Protein AF-A0A1F6T1G8-F1 (afdb_monomer)

Secondary structure (DSSP, 8-state):
--HHHHHHHHHHS---HHHHHHHHHHHHHHHHHHHHHHHHHHHH----SS--SSEEGGG-SS-HHHHHHHHHHHHHHHHSHHHHHHHHHTS-HHHHHHHTSHHHHHHHHHHHHHHTTEE-HHHHHHHHHHHHHHHHHHHHH-TTHHHHHHHHHHHHHHHHHHHHT--

Foldseek 3Di:
DDVVCVVVVLVVDDDDPPVSLVVLLVLLVLLVVQQVQLVVDVVVDDPDLDPLLADACVSRPDHLVSNLVSLVSLLVLLVDPVSLVSNLVSDDPVVNVVSNDPVVNVVSVVSNVVSVSHDHPVVVVVVVVVVVVVLVVVCVVPVCVNVVVSVVSNVVVVVVVVVVVVD

Sequence (167 aa):
MSIFDTVRAWLSQKPPATDADQKLRILLRASLEIVSVYGAVLEHGSSSRTPAIKQSEADLPFSKQQITQAIAILQQALGHPRLRAILIQLLSPIEAQQVLSSQFERSLGSGLVLLDTFVPTAEVEAERKQWNEALKLVEQIDPAARARIEDTLAVAHRSDVRKNEAT

pLDDT: mean 77.59, std 15.46, range [41.0, 94.0]

Structure (mmCIF, N/CA/C/O backbone):
data_AF-A0A1F6T1G8-F1
#
_entry.id   AF-A0A1F6T1G8-F1
#
loop_
_atom_site.group_PDB
_atom_site.id
_atom_site.type_symbol
_atom_site.label_atom_id
_atom_site.label_alt_id
_atom_site.label_comp_id
_atom_site.label_asym_id
_atom_site.label_entity_id
_atom_site.label_seq_id
_atom_site.pdb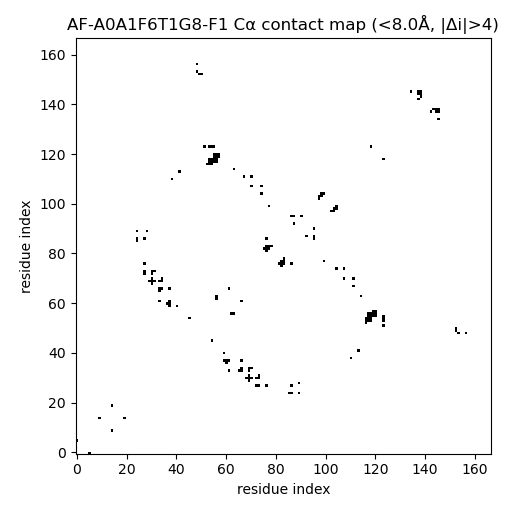x_PDB_ins_code
_atom_site.Cartn_x
_atom_site.Cartn_y
_atom_site.Cartn_z
_atom_site.occupancy
_atom_site.B_iso_or_equiv
_atom_site.auth_seq_id
_atom_site.auth_comp_id
_atom_site.auth_asym_id
_atom_site.auth_atom_id
_atom_site.pdbx_PDB_model_num
ATOM 1 N N . MET A 1 1 ? -11.478 5.172 -21.373 1.00 48.19 1 MET A N 1
ATOM 2 C CA . MET A 1 1 ? -10.179 4.549 -21.700 1.00 48.19 1 MET A CA 1
ATOM 3 C C . MET A 1 1 ? -9.363 4.536 -20.420 1.00 48.19 1 MET A C 1
ATOM 5 O O . MET A 1 1 ? -9.157 5.606 -19.857 1.00 48.19 1 MET A O 1
ATOM 9 N N . SER A 1 2 ? -9.044 3.358 -19.879 1.00 55.50 2 SER A N 1
ATOM 10 C CA . SER A 1 2 ? -8.314 3.257 -18.608 1.00 55.50 2 SER A CA 1
ATOM 11 C C . SER A 1 2 ? -6.853 3.663 -18.805 1.00 55.50 2 SER A C 1
ATOM 13 O O . SER A 1 2 ? -6.295 3.415 -19.870 1.00 55.50 2 SER A O 1
ATOM 15 N N . ILE A 1 3 ? -6.194 4.229 -17.789 1.00 50.22 3 ILE A N 1
ATOM 16 C CA . ILE A 1 3 ? -4.738 4.482 -17.824 1.00 50.22 3 ILE A CA 1
ATOM 17 C C . ILE A 1 3 ? -3.976 3.175 -18.104 1.00 50.22 3 ILE A C 1
ATOM 19 O O . ILE A 1 3 ? -2.958 3.198 -18.787 1.00 50.22 3 ILE A O 1
ATOM 23 N N . PHE A 1 4 ? -4.516 2.026 -17.684 1.00 54.00 4 PHE A N 1
ATOM 24 C CA . PHE A 1 4 ? -3.995 0.701 -18.033 1.00 54.00 4 PHE A CA 1
ATOM 25 C C . PHE A 1 4 ? -4.072 0.401 -19.531 1.00 54.00 4 PHE A C 1
ATOM 27 O O . PHE A 1 4 ? -3.116 -0.125 -20.101 1.00 54.00 4 PHE A O 1
ATOM 34 N N . ASP A 1 5 ? -5.179 0.766 -20.177 1.00 57.34 5 ASP A N 1
ATOM 35 C CA . ASP A 1 5 ? -5.326 0.635 -21.625 1.00 57.34 5 ASP A CA 1
ATOM 36 C C . ASP A 1 5 ? -4.392 1.606 -22.336 1.00 57.34 5 ASP A C 1
ATOM 38 O O . ASP A 1 5 ? -3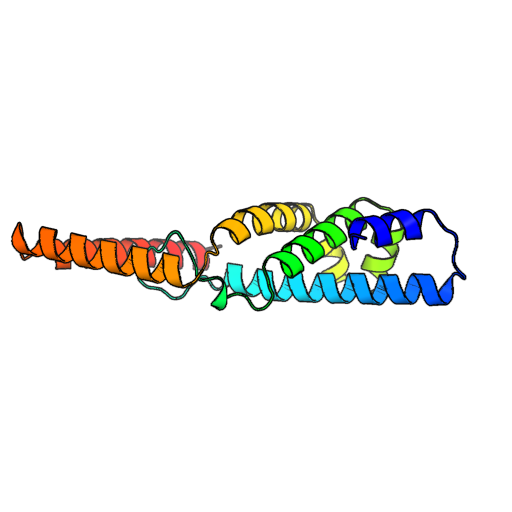.813 1.251 -23.353 1.00 57.34 5 ASP A O 1
ATOM 42 N N . THR A 1 6 ? -4.177 2.796 -21.774 1.00 58.09 6 THR A N 1
ATOM 43 C CA . THR A 1 6 ? -3.228 3.777 -22.299 1.00 58.09 6 THR A CA 1
ATOM 44 C C . THR A 1 6 ? -1.796 3.262 -22.205 1.00 58.09 6 THR A C 1
ATOM 46 O O . THR A 1 6 ? -1.121 3.229 -23.222 1.00 58.09 6 THR A O 1
ATOM 49 N N . VAL A 1 7 ? -1.329 2.783 -21.047 1.00 59.25 7 VAL A N 1
ATOM 50 C CA . VAL A 1 7 ? 0.032 2.236 -20.887 1.00 59.25 7 VAL A CA 1
ATOM 51 C C . VAL A 1 7 ? 0.231 1.006 -21.779 1.00 59.25 7 VAL A C 1
ATOM 53 O O . VAL A 1 7 ? 1.233 0.917 -22.484 1.00 59.25 7 VAL A O 1
ATOM 56 N N . ARG A 1 8 ? -0.743 0.089 -21.838 1.00 61.94 8 ARG A N 1
ATOM 57 C CA . ARG A 1 8 ? -0.675 -1.115 -22.684 1.00 61.94 8 ARG A CA 1
ATOM 58 C C . ARG A 1 8 ? -0.729 -0.797 -24.185 1.00 61.94 8 ARG A C 1
ATOM 60 O O . ARG A 1 8 ? 0.083 -1.323 -24.946 1.00 61.94 8 ARG A O 1
ATOM 67 N N . ALA A 1 9 ? -1.659 0.049 -24.629 1.00 60.06 9 ALA A N 1
ATOM 68 C CA . ALA A 1 9 ? -1.778 0.450 -26.035 1.00 60.06 9 ALA A CA 1
ATOM 69 C C . ALA A 1 9 ? -0.548 1.236 -26.497 1.00 60.06 9 ALA A C 1
ATOM 71 O O . ALA A 1 9 ? -0.099 1.101 -27.632 1.00 60.06 9 ALA A O 1
ATOM 72 N N . TRP A 1 10 ? 0.043 2.009 -25.595 1.00 53.16 10 TRP A N 1
ATOM 73 C CA . TRP A 1 10 ? 1.211 2.822 -25.876 1.00 53.16 10 TRP A CA 1
ATOM 74 C C . TRP A 1 10 ? 2.516 2.012 -25.861 1.00 53.16 10 TRP A C 1
ATOM 76 O O . TRP A 1 10 ? 3.403 2.297 -26.654 1.00 53.16 10 TRP A O 1
ATOM 86 N N . LEU A 1 11 ? 2.610 0.939 -25.063 1.00 56.66 11 LEU A N 1
ATOM 87 C CA . LEU A 1 11 ? 3.648 -0.096 -25.213 1.00 56.66 11 LEU A CA 1
ATOM 88 C C . LEU A 1 11 ? 3.537 -0.855 -26.550 1.00 56.66 11 LEU A C 1
ATOM 90 O O . LEU A 1 11 ? 4.527 -1.407 -27.025 1.00 56.66 11 LEU A O 1
ATOM 94 N N . SER A 1 12 ? 2.339 -0.891 -27.142 1.00 58.97 12 SER A N 1
ATOM 95 C CA . SER A 1 12 ? 2.054 -1.601 -28.398 1.00 58.97 12 SER A CA 1
ATOM 96 C C . SER A 1 12 ? 2.299 -0.748 -29.650 1.00 58.97 12 SER A C 1
ATOM 98 O O . SER A 1 12 ? 2.493 -1.292 -30.735 1.00 58.97 12 SER A O 1
ATOM 100 N N . GLN A 1 13 ? 2.307 0.581 -29.527 1.00 52.62 13 GLN A N 1
ATOM 101 C CA . GLN A 1 13 ? 2.676 1.503 -30.603 1.00 52.62 13 GLN A CA 1
ATOM 102 C C . GLN A 1 13 ? 4.131 1.945 -30.426 1.00 52.62 13 GLN A C 1
ATOM 104 O O . GLN A 1 13 ? 4.664 1.911 -29.326 1.00 52.62 13 GLN A O 1
ATOM 109 N N . LYS A 1 14 ? 4.807 2.331 -31.513 1.00 49.84 14 LYS A N 1
ATOM 110 C CA . LYS A 1 14 ? 6.197 2.810 -31.494 1.00 49.84 14 LYS A CA 1
ATOM 111 C C . LYS A 1 14 ? 6.170 4.334 -31.678 1.00 49.84 14 LYS A C 1
ATOM 113 O O . LYS A 1 14 ? 6.196 4.785 -32.822 1.00 49.84 14 LYS A O 1
ATOM 118 N N . PRO A 1 15 ? 6.043 5.142 -30.608 1.00 51.34 15 PRO A N 1
ATOM 119 C CA . PRO A 1 15 ? 6.065 6.591 -30.732 1.00 51.34 15 PRO A CA 1
ATOM 120 C C . PRO A 1 15 ? 7.514 7.042 -30.996 1.00 51.34 15 PRO A C 1
ATOM 122 O O . PRO A 1 15 ? 8.450 6.257 -30.792 1.00 51.34 15 PRO A O 1
ATOM 125 N N . PRO A 1 16 ? 7.747 8.290 -31.441 1.00 54.50 16 PRO A N 1
ATOM 126 C CA . PRO A 1 16 ? 9.098 8.842 -31.483 1.00 54.50 16 PRO A CA 1
ATOM 127 C C . PRO A 1 16 ? 9.743 8.705 -30.094 1.00 54.50 16 PRO A C 1
ATOM 129 O O . PRO A 1 16 ? 9.150 9.079 -29.083 1.00 54.50 16 PRO A O 1
ATOM 132 N N . ALA A 1 17 ? 10.936 8.104 -30.049 1.00 55.94 17 ALA A N 1
ATOM 133 C CA . ALA A 1 17 ? 11.518 7.523 -28.835 1.00 55.94 17 ALA A CA 1
ATOM 134 C C . ALA A 1 17 ? 11.673 8.504 -27.651 1.00 55.94 17 ALA A C 1
ATOM 136 O O . ALA A 1 17 ? 11.670 8.077 -26.502 1.00 55.94 17 ALA A O 1
ATOM 137 N N . THR A 1 18 ? 11.773 9.809 -27.911 1.00 61.44 18 THR A N 1
ATOM 138 C CA . THR A 1 18 ? 12.094 10.841 -26.913 1.00 61.44 18 THR A CA 1
ATOM 139 C C . THR A 1 18 ? 10.892 11.350 -26.114 1.00 61.44 18 THR A C 1
ATOM 141 O O . THR A 1 18 ? 10.949 11.343 -24.887 1.00 61.44 18 THR A O 1
ATOM 144 N N . ASP A 1 19 ? 9.788 11.739 -26.764 1.00 70.12 19 ASP A N 1
ATOM 145 C CA . ASP A 1 19 ? 8.559 12.173 -26.061 1.00 70.12 19 ASP A CA 1
ATOM 146 C C . ASP A 1 19 ? 7.936 11.009 -25.278 1.00 70.12 19 ASP A C 1
ATOM 148 O O . ASP A 1 19 ? 7.371 11.163 -24.192 1.00 70.12 19 ASP A O 1
ATOM 152 N N . ALA A 1 20 ? 8.114 9.804 -25.820 1.00 68.50 20 ALA A N 1
ATOM 153 C CA . ALA A 1 20 ? 7.656 8.593 -25.195 1.00 68.50 20 ALA A CA 1
ATOM 154 C C . ALA A 1 20 ? 8.354 8.343 -23.852 1.00 68.50 20 ALA A C 1
ATOM 156 O O . ALA A 1 20 ? 7.742 8.378 -22.778 1.00 68.50 20 ALA A O 1
ATOM 157 N N . ASP A 1 21 ? 9.661 8.120 -23.907 1.00 74.88 21 ASP A N 1
ATOM 158 C CA . ASP A 1 21 ? 10.436 7.782 -22.723 1.00 74.88 21 ASP A CA 1
ATOM 159 C C . ASP A 1 21 ? 10.364 8.890 -21.660 1.00 74.88 21 ASP A C 1
ATOM 161 O O . ASP A 1 21 ? 10.396 8.592 -20.468 1.00 74.88 21 ASP A O 1
ATOM 165 N N . GLN A 1 22 ? 10.183 10.155 -22.055 1.00 81.31 22 GLN A N 1
ATOM 166 C CA . GLN A 1 22 ? 9.971 11.254 -21.116 1.00 81.31 22 GLN A CA 1
ATOM 167 C C . GLN A 1 22 ? 8.650 11.128 -20.340 1.00 81.31 22 GLN A C 1
ATOM 169 O O . GLN A 1 22 ? 8.652 11.260 -19.115 1.00 81.31 22 GLN A O 1
ATOM 174 N N . LYS A 1 23 ? 7.535 10.803 -21.007 1.00 82.56 23 LYS A N 1
ATOM 175 C CA . LYS A 1 23 ? 6.244 10.548 -20.338 1.00 82.56 23 LYS A CA 1
ATOM 176 C C . LYS A 1 23 ? 6.316 9.350 -19.393 1.00 82.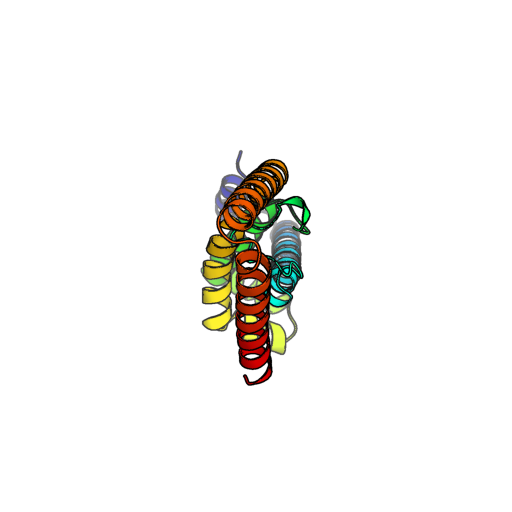56 23 LYS A C 1
ATOM 178 O O . LYS A 1 23 ? 5.806 9.428 -18.277 1.00 82.56 23 LYS A O 1
ATOM 183 N N . LEU A 1 24 ? 7.000 8.277 -19.796 1.00 84.38 24 LEU A N 1
ATOM 184 C CA . LEU A 1 24 ? 7.240 7.122 -18.923 1.00 84.38 24 LEU A CA 1
ATOM 185 C C . LEU A 1 24 ? 8.065 7.496 -17.692 1.00 84.38 24 LEU A C 1
ATOM 187 O O . LEU A 1 24 ? 7.724 7.090 -16.586 1.00 84.38 24 LEU A O 1
ATOM 191 N N . ARG A 1 25 ? 9.128 8.290 -17.862 1.00 88.25 25 ARG A N 1
ATOM 192 C CA . ARG A 1 25 ? 9.953 8.763 -16.742 1.00 88.25 25 ARG A CA 1
ATOM 193 C C . ARG A 1 25 ? 9.136 9.575 -15.742 1.00 88.25 25 ARG A C 1
ATOM 195 O O . ARG A 1 25 ? 9.272 9.358 -14.543 1.00 88.25 25 ARG A O 1
ATOM 202 N N . ILE A 1 26 ? 8.272 10.469 -16.226 1.00 88.75 26 ILE A N 1
ATOM 203 C CA . ILE A 1 26 ? 7.372 11.261 -15.375 1.00 88.75 26 ILE A CA 1
ATOM 204 C C . ILE A 1 26 ? 6.411 10.342 -14.617 1.00 88.75 26 ILE A C 1
ATOM 206 O O . ILE A 1 26 ? 6.278 10.470 -13.403 1.00 88.75 26 ILE A O 1
ATOM 210 N N . LEU A 1 27 ? 5.789 9.383 -15.309 1.00 91.31 27 LEU A N 1
ATOM 211 C CA . LEU A 1 27 ? 4.840 8.452 -14.700 1.00 91.31 27 LEU A CA 1
ATOM 212 C C . LEU A 1 27 ? 5.493 7.581 -13.616 1.00 91.31 27 LEU A C 1
ATOM 214 O O . LEU A 1 27 ? 4.936 7.423 -12.532 1.00 91.31 27 LEU A O 1
ATOM 218 N N . LEU A 1 28 ? 6.683 7.039 -13.891 1.00 91.69 28 LEU A N 1
ATOM 219 C CA . LEU A 1 28 ? 7.437 6.231 -12.931 1.00 91.69 28 LEU A CA 1
ATOM 220 C C . LEU A 1 28 ? 7.873 7.057 -11.720 1.00 91.69 28 LEU A C 1
ATOM 222 O O . LEU A 1 28 ? 7.756 6.584 -10.594 1.00 91.69 28 LEU A O 1
ATOM 226 N N . ARG A 1 29 ? 8.314 8.302 -11.935 1.00 92.31 29 ARG A N 1
ATOM 227 C CA . ARG A 1 29 ? 8.703 9.209 -10.849 1.00 92.31 29 ARG A CA 1
ATOM 228 C C . ARG A 1 29 ? 7.520 9.566 -9.952 1.00 92.31 29 ARG A C 1
ATOM 230 O O . ARG A 1 29 ? 7.639 9.453 -8.739 1.00 92.31 29 ARG A O 1
ATOM 237 N N . ALA A 1 30 ? 6.378 9.910 -10.543 1.00 92.81 30 ALA A N 1
ATOM 238 C CA . ALA A 1 30 ? 5.151 10.167 -9.793 1.00 92.81 30 ALA A CA 1
ATOM 239 C C . ALA A 1 30 ? 4.694 8.924 -9.011 1.00 92.81 30 ALA A C 1
ATOM 241 O O . ALA A 1 30 ? 4.260 9.027 -7.870 1.00 92.81 30 ALA A O 1
ATOM 242 N N . SER A 1 31 ? 4.835 7.733 -9.601 1.00 94.00 31 SER A N 1
ATOM 243 C CA . SER A 1 31 ? 4.463 6.482 -8.932 1.00 94.00 31 SER A CA 1
ATOM 244 C C . SER A 1 31 ? 5.373 6.172 -7.739 1.00 94.00 31 SER A C 1
ATOM 246 O O . SER A 1 31 ? 4.876 5.764 -6.692 1.00 94.00 31 SER A O 1
ATOM 248 N N . LEU A 1 32 ? 6.686 6.403 -7.868 1.00 92.69 32 LEU A N 1
ATOM 249 C CA . LEU A 1 32 ? 7.642 6.284 -6.760 1.00 92.69 32 LEU A CA 1
ATOM 250 C C . LEU A 1 32 ? 7.305 7.243 -5.616 1.00 92.69 32 LEU A C 1
ATOM 252 O O . LEU A 1 32 ? 7.300 6.832 -4.461 1.00 92.69 32 LEU A O 1
ATOM 256 N N . GLU A 1 33 ? 6.990 8.497 -5.937 1.00 93.19 33 GLU A N 1
ATOM 257 C CA . GLU A 1 33 ? 6.625 9.509 -4.945 1.00 93.19 33 GLU A CA 1
ATOM 258 C C . GLU A 1 33 ? 5.350 9.118 -4.188 1.00 93.19 33 GLU A C 1
ATOM 260 O O . GLU A 1 33 ? 5.358 9.068 -2.960 1.00 93.19 33 GLU A O 1
ATOM 265 N N . ILE A 1 34 ? 4.285 8.743 -4.904 1.00 93.19 34 ILE A N 1
ATOM 266 C CA . ILE A 1 34 ? 3.020 8.314 -4.290 1.00 93.19 34 ILE A CA 1
ATOM 267 C C . ILE A 1 34 ? 3.243 7.129 -3.345 1.00 93.19 34 ILE A C 1
ATOM 269 O O . ILE A 1 34 ? 2.774 7.156 -2.208 1.00 93.19 34 ILE A O 1
ATOM 273 N N . VAL A 1 35 ? 3.969 6.099 -3.794 1.00 92.62 35 VAL A N 1
ATOM 274 C CA . VAL A 1 35 ? 4.233 4.905 -2.977 1.00 92.62 35 VAL A CA 1
ATOM 275 C C . VAL A 1 35 ? 5.142 5.218 -1.793 1.00 92.62 35 VAL A C 1
ATOM 277 O O . VAL A 1 35 ? 4.914 4.681 -0.715 1.00 92.62 35 VAL A O 1
ATOM 280 N N . SER A 1 36 ? 6.124 6.107 -1.949 1.00 90.62 36 SER A N 1
ATOM 281 C CA . SER A 1 36 ? 7.005 6.515 -0.851 1.00 90.62 36 SER A CA 1
ATOM 282 C C . SER A 1 36 ? 6.243 7.264 0.241 1.00 90.62 36 SER A C 1
ATOM 284 O O . SER A 1 36 ? 6.400 6.947 1.418 1.00 90.62 36 SER A O 1
ATOM 286 N N . VAL A 1 37 ? 5.409 8.242 -0.126 1.00 90.88 37 VAL A N 1
ATOM 287 C CA . VAL A 1 37 ? 4.623 9.013 0.851 1.00 90.88 37 VAL A CA 1
ATOM 288 C C . VAL A 1 37 ? 3.573 8.116 1.510 1.00 90.88 37 VAL A C 1
ATOM 290 O O . VAL A 1 37 ? 3.373 8.190 2.719 1.00 90.88 37 VAL A O 1
ATOM 293 N N . TYR A 1 38 ? 2.942 7.217 0.749 1.00 90.88 38 TYR A N 1
ATOM 294 C CA . TYR A 1 38 ? 2.033 6.219 1.312 1.00 90.88 38 TYR A CA 1
ATOM 295 C C . TYR A 1 38 ? 2.746 5.250 2.272 1.00 90.88 38 TYR A C 1
ATOM 297 O O . TYR A 1 38 ? 2.237 4.980 3.356 1.00 90.88 38 TYR A O 1
ATOM 305 N N . GLY A 1 39 ? 3.945 4.776 1.921 1.00 87.19 39 GLY A N 1
ATOM 306 C CA . GLY A 1 39 ? 4.769 3.938 2.794 1.00 87.19 39 GLY A CA 1
ATOM 307 C C . GLY A 1 39 ? 5.076 4.617 4.129 1.00 87.19 39 GLY A C 1
ATOM 308 O O . GLY A 1 39 ? 4.925 3.992 5.174 1.00 87.19 39 GLY A O 1
ATOM 309 N N . ALA A 1 40 ? 5.379 5.919 4.110 1.00 85.88 40 ALA A N 1
ATOM 310 C CA . ALA A 1 40 ? 5.579 6.689 5.334 1.00 85.88 40 ALA A CA 1
ATOM 311 C C . ALA A 1 40 ? 4.324 6.702 6.228 1.00 85.88 40 ALA A C 1
ATOM 313 O O . ALA A 1 40 ? 4.444 6.563 7.442 1.00 85.88 40 ALA A O 1
ATOM 314 N N . VAL A 1 41 ? 3.117 6.799 5.660 1.00 84.50 41 VAL A N 1
ATOM 315 C CA . VAL A 1 41 ? 1.865 6.703 6.439 1.00 84.50 41 VAL A CA 1
ATOM 316 C C . VAL A 1 41 ? 1.732 5.341 7.119 1.00 84.50 41 VAL A C 1
ATOM 318 O O . VAL A 1 41 ? 1.343 5.268 8.284 1.00 84.50 41 VAL A O 1
ATOM 321 N N . LEU A 1 42 ? 2.091 4.264 6.418 1.00 82.12 42 LEU A N 1
ATOM 322 C CA . LEU A 1 42 ? 2.040 2.911 6.971 1.00 82.12 42 LEU A CA 1
ATOM 323 C C . LEU A 1 42 ? 3.057 2.692 8.100 1.00 82.12 42 LEU A C 1
ATOM 325 O O . LEU A 1 42 ? 2.739 2.009 9.070 1.00 82.12 42 LEU A O 1
ATOM 329 N N . GLU A 1 43 ? 4.254 3.272 7.995 1.00 76.00 43 GLU A N 1
ATOM 330 C CA . GLU A 1 43 ? 5.310 3.143 9.010 1.00 76.00 43 GLU A CA 1
ATOM 331 C C . GLU A 1 43 ? 4.997 3.905 10.300 1.00 76.00 43 GLU A C 1
ATOM 333 O O . GLU A 1 43 ? 5.287 3.418 11.392 1.00 76.00 43 GLU A O 1
ATOM 338 N N . HIS A 1 44 ? 4.388 5.087 10.195 1.00 65.62 44 HIS A N 1
ATOM 339 C CA . HIS A 1 44 ? 4.117 5.920 11.368 1.00 65.62 44 HIS A CA 1
ATOM 340 C C . HIS A 1 44 ? 2.881 5.456 12.149 1.00 65.62 44 HIS A C 1
ATOM 342 O O . HIS A 1 44 ? 2.753 5.795 13.326 1.00 65.62 44 HIS A O 1
ATOM 348 N N . GLY A 1 45 ? 2.012 4.647 11.527 1.00 57.06 45 GLY A N 1
ATOM 349 C CA . GLY A 1 45 ? 0.782 4.142 12.130 1.00 57.06 45 GLY A CA 1
ATOM 350 C C . GLY A 1 45 ? -0.205 5.257 12.494 1.00 57.06 45 GLY A C 1
ATOM 351 O O . GLY A 1 45 ? 0.143 6.418 12.711 1.00 57.06 45 GLY A O 1
ATOM 352 N N . SER A 1 46 ? -1.492 4.928 12.584 1.00 51.25 46 SER A N 1
ATOM 353 C CA . SER A 1 46 ? -2.456 5.885 13.126 1.00 51.25 46 SER A CA 1
ATOM 354 C C . SER A 1 46 ? -2.153 6.098 14.615 1.00 51.25 46 SER A C 1
ATOM 356 O O . SER A 1 46 ? -2.223 5.160 15.404 1.00 51.25 46 SER A O 1
ATOM 358 N N . SER A 1 47 ? -1.855 7.338 15.023 1.00 49.06 47 SER A N 1
ATOM 359 C CA . SER A 1 47 ? -1.628 7.769 16.422 1.00 49.06 47 SER A CA 1
ATOM 360 C C . SER A 1 47 ? -2.844 7.549 17.356 1.00 49.06 47 SER A C 1
ATOM 362 O O . SER A 1 47 ? -2.871 8.019 18.502 1.00 49.06 47 SER A O 1
ATOM 364 N N . SER A 1 48 ? -3.896 6.886 16.882 1.00 46.25 48 SER A N 1
ATOM 365 C CA . SER A 1 48 ? -5.111 6.626 17.634 1.00 46.25 48 SER A CA 1
ATOM 366 C C . SER A 1 48 ? -4.830 5.580 18.718 1.00 46.25 48 SER A C 1
ATOM 368 O O . SER A 1 48 ? -4.649 4.403 18.437 1.00 46.25 48 SER A O 1
ATOM 370 N N . ARG A 1 49 ? -4.890 6.005 19.990 1.00 44.22 49 ARG A N 1
ATOM 371 C CA . ARG A 1 49 ? -4.860 5.137 21.192 1.00 44.22 49 ARG A CA 1
ATOM 372 C C 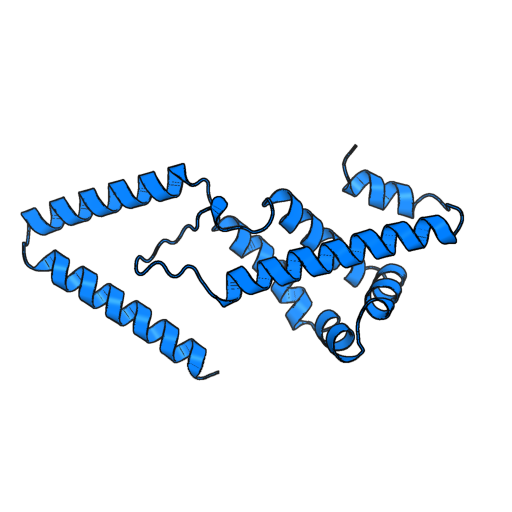. ARG A 1 49 ? -5.997 4.103 21.248 1.00 44.22 49 ARG A C 1
ATOM 374 O O . ARG A 1 49 ? -6.069 3.315 22.187 1.00 44.22 49 ARG A O 1
ATOM 381 N N . THR A 1 50 ? -6.906 4.141 20.285 1.00 41.88 50 THR A N 1
ATOM 382 C CA . THR A 1 50 ? -7.980 3.176 20.083 1.00 41.88 50 THR A CA 1
ATOM 383 C C . THR A 1 50 ? -7.518 2.143 19.058 1.00 41.88 50 THR A C 1
ATOM 385 O O . THR A 1 50 ? -7.017 2.550 18.009 1.00 41.88 50 THR A O 1
ATOM 388 N N . PRO A 1 51 ? -7.712 0.835 19.301 1.00 45.06 51 PRO A N 1
ATOM 389 C CA . PRO A 1 51 ? -7.503 -0.191 18.286 1.00 45.06 51 PRO A CA 1
ATOM 390 C C . PRO A 1 51 ? -8.592 -0.050 17.214 1.00 45.06 51 PRO A C 1
ATOM 392 O O . PRO A 1 51 ? -9.577 -0.780 17.205 1.00 45.06 51 PRO A O 1
ATOM 395 N N . ALA A 1 52 ? -8.471 0.945 16.345 1.00 52.78 52 ALA A N 1
ATOM 396 C CA . ALA A 1 52 ? -9.309 1.034 15.170 1.00 52.78 52 ALA A CA 1
ATOM 397 C C . ALA A 1 52 ? -8.670 0.122 14.121 1.00 52.78 52 ALA A C 1
ATOM 399 O O . ALA A 1 52 ? -7.589 0.406 13.609 1.00 52.78 52 ALA A O 1
ATOM 400 N N . ILE A 1 53 ? -9.330 -1.003 13.837 1.00 57.91 53 ILE A N 1
ATOM 401 C CA . ILE A 1 53 ? -8.959 -1.911 12.738 1.00 57.91 53 ILE A CA 1
ATOM 402 C C . ILE A 1 53 ? -9.028 -1.158 11.396 1.00 57.91 53 ILE A C 1
ATOM 404 O O . ILE A 1 53 ? -8.359 -1.528 10.433 1.00 57.91 53 ILE A O 1
ATOM 408 N N . LYS A 1 54 ? -9.820 -0.080 11.352 1.00 70.06 54 LYS A N 1
ATOM 409 C CA . LYS A 1 54 ? -10.050 0.766 10.190 1.00 70.06 54 LYS A CA 1
ATOM 410 C C . LYS A 1 54 ? -9.488 2.175 10.395 1.00 70.06 54 LYS A C 1
ATOM 412 O O . LYS A 1 54 ? -9.718 2.801 11.427 1.00 70.06 54 LYS A O 1
ATOM 417 N N . GLN A 1 55 ? -8.781 2.678 9.391 1.00 79.56 55 GLN A N 1
ATOM 418 C CA . GLN A 1 55 ? -8.244 4.039 9.329 1.00 79.56 55 GLN A CA 1
ATOM 419 C C . GLN A 1 55 ? -9.102 4.894 8.392 1.00 79.56 55 GLN A C 1
ATOM 421 O O . GLN A 1 55 ? -9.826 4.363 7.552 1.00 79.56 55 GLN 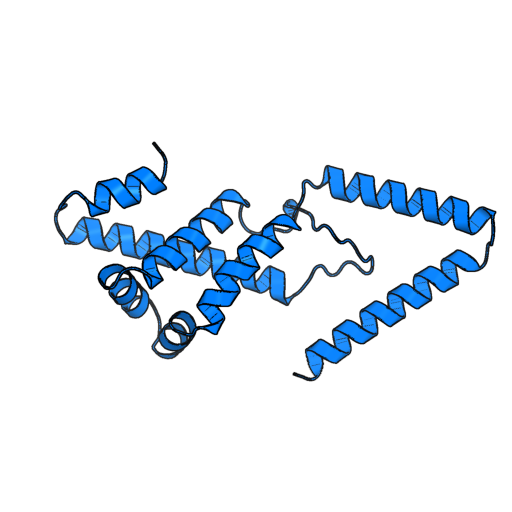A O 1
ATOM 426 N N . SER A 1 56 ? -9.066 6.218 8.538 1.00 82.69 56 SER A N 1
ATOM 427 C CA . SER A 1 56 ? -9.866 7.092 7.682 1.00 82.69 56 SER A CA 1
ATOM 428 C C . SER A 1 56 ? -9.165 7.316 6.349 1.00 82.69 56 SER A C 1
ATOM 430 O O . SER A 1 56 ? -7.991 7.663 6.320 1.00 82.69 56 SER A O 1
ATOM 432 N N . GLU A 1 57 ? -9.884 7.225 5.231 1.00 87.38 57 GLU A N 1
ATOM 433 C CA . GLU A 1 57 ? -9.368 7.637 3.917 1.00 87.38 57 GLU A CA 1
ATOM 434 C C . GLU A 1 57 ? -8.888 9.097 3.891 1.00 87.38 57 GLU A C 1
ATOM 436 O O . GLU A 1 57 ? -8.041 9.441 3.071 1.00 87.38 57 GLU A O 1
ATOM 441 N N . ALA A 1 58 ? -9.379 9.949 4.799 1.00 84.25 58 ALA A N 1
ATOM 442 C CA . ALA A 1 58 ? -8.897 11.322 4.948 1.00 84.25 58 ALA A CA 1
ATOM 443 C C . ALA A 1 58 ? -7.439 11.408 5.438 1.00 84.25 58 ALA A C 1
ATOM 445 O O . ALA A 1 58 ? -6.796 12.436 5.237 1.00 84.25 58 ALA A O 1
ATOM 446 N N . ASP A 1 59 ? -6.918 10.342 6.051 1.00 83.44 59 ASP A N 1
ATOM 447 C CA . ASP A 1 59 ? -5.530 10.256 6.511 1.00 83.44 59 ASP A CA 1
ATOM 448 C C . ASP A 1 59 ? -4.569 9.893 5.362 1.00 83.44 59 ASP A C 1
ATOM 450 O O . ASP A 1 59 ? -3.348 9.904 5.537 1.00 83.44 59 ASP A O 1
ATOM 454 N N . LEU A 1 60 ? -5.097 9.573 4.172 1.00 87.88 60 LEU A N 1
ATOM 455 C CA . LEU A 1 60 ? -4.280 9.262 3.007 1.00 87.88 60 LEU A CA 1
ATOM 456 C C . LEU A 1 60 ? -3.817 10.541 2.282 1.00 87.88 60 LEU A C 1
ATOM 458 O O . LEU A 1 60 ? -4.622 11.423 1.985 1.00 87.88 60 LEU A O 1
ATOM 462 N N . PRO A 1 61 ? -2.536 10.616 1.878 1.00 87.75 61 PRO A N 1
ATOM 463 C CA . PRO A 1 61 ? -1.976 11.743 1.126 1.00 87.75 61 PRO A CA 1
ATOM 464 C C . PRO A 1 61 ? -2.480 11.793 -0.324 1.00 87.75 61 PRO A C 1
ATOM 466 O O . PRO A 1 61 ? -2.420 12.832 -0.979 1.00 87.75 61 PRO A O 1
ATOM 469 N N . PHE A 1 62 ? -2.966 10.660 -0.833 1.00 91.06 62 PHE A N 1
ATOM 470 C CA . PHE A 1 62 ? -3.490 10.483 -2.181 1.00 91.06 62 PHE A CA 1
ATOM 471 C C . PHE A 1 62 ? -4.737 9.599 -2.131 1.00 91.06 62 PHE A C 1
ATOM 473 O O . PHE A 1 62 ? -4.889 8.778 -1.228 1.00 91.06 62 PHE A O 1
ATOM 480 N N . SER A 1 63 ? -5.616 9.708 -3.129 1.00 92.44 63 SER A N 1
ATOM 481 C CA . SER A 1 63 ? -6.786 8.822 -3.210 1.00 92.44 63 SER A CA 1
ATOM 482 C C . SER A 1 63 ? -6.373 7.348 -3.328 1.00 92.44 63 SER A C 1
ATOM 484 O O . SER A 1 63 ? -5.360 7.024 -3.958 1.00 92.44 63 SER A O 1
ATOM 486 N N . LYS A 1 64 ? -7.203 6.427 -2.814 1.00 90.75 64 LYS A N 1
ATOM 487 C CA . LYS A 1 64 ? -6.972 4.974 -2.945 1.00 90.75 64 LYS A CA 1
ATOM 488 C C . LYS A 1 64 ? -6.736 4.553 -4.396 1.00 90.75 64 LYS A C 1
ATOM 490 O O . LYS A 1 64 ? -5.887 3.706 -4.669 1.00 90.75 64 LYS A O 1
ATOM 495 N N . GLN A 1 65 ? -7.433 5.184 -5.343 1.00 92.62 65 GLN A N 1
ATOM 496 C CA . GLN A 1 65 ? -7.241 4.940 -6.770 1.00 92.62 65 GLN A CA 1
ATOM 497 C C . GLN A 1 65 ? -5.830 5.324 -7.239 1.00 92.62 65 GLN A C 1
ATOM 499 O O . GLN A 1 65 ? -5.198 4.535 -7.939 1.00 92.62 65 GLN A O 1
ATOM 504 N N . GLN A 1 66 ? -5.324 6.500 -6.858 1.00 93.06 66 GLN A N 1
ATOM 505 C CA . GLN A 1 66 ? -3.972 6.940 -7.220 1.00 93.06 66 GLN A CA 1
ATOM 506 C C . GLN A 1 66 ? -2.902 6.022 -6.624 1.00 93.06 66 GLN A C 1
ATOM 508 O O . GLN A 1 66 ? -1.977 5.636 -7.334 1.00 93.06 66 GLN A O 1
ATOM 513 N N . ILE A 1 67 ? -3.055 5.620 -5.358 1.00 93.44 67 ILE A N 1
ATOM 514 C CA . ILE A 1 67 ? -2.127 4.698 -4.684 1.00 93.44 67 ILE A CA 1
ATOM 515 C C . ILE A 1 67 ? -2.136 3.331 -5.377 1.00 93.44 67 ILE A C 1
ATOM 517 O O . ILE A 1 67 ? -1.083 2.815 -5.748 1.00 93.44 67 ILE A O 1
ATOM 521 N N . THR A 1 68 ? -3.324 2.780 -5.642 1.00 94.00 68 THR A N 1
ATOM 522 C CA . THR A 1 68 ? -3.484 1.498 -6.350 1.00 94.00 68 THR A CA 1
ATOM 523 C C . THR A 1 68 ? -2.832 1.540 -7.731 1.00 94.00 68 THR A C 1
ATOM 525 O O . THR A 1 68 ? -2.123 0.615 -8.127 1.00 94.00 68 THR A O 1
ATOM 528 N N . GLN A 1 69 ? -3.044 2.630 -8.470 1.00 92.69 69 GLN A N 1
ATOM 529 C CA . GLN A 1 69 ? -2.452 2.820 -9.791 1.00 92.69 69 GLN A CA 1
ATOM 530 C C . GLN A 1 69 ? -0.928 2.935 -9.723 1.00 92.69 69 GLN A C 1
ATOM 532 O O . GLN A 1 69 ? -0.246 2.283 -10.510 1.00 92.69 69 GLN A O 1
ATOM 537 N N . ALA A 1 70 ? -0.393 3.713 -8.781 1.00 93.38 70 ALA A N 1
ATOM 538 C CA . ALA A 1 70 ? 1.045 3.871 -8.593 1.00 93.38 70 ALA A CA 1
ATOM 539 C C . ALA A 1 70 ? 1.722 2.531 -8.266 1.00 93.38 70 ALA A C 1
ATOM 541 O O . ALA A 1 70 ? 2.706 2.168 -8.912 1.00 93.38 70 ALA A O 1
ATOM 542 N N . ILE A 1 71 ? 1.150 1.752 -7.341 1.00 93.94 71 ILE A N 1
ATOM 543 C CA . ILE A 1 71 ? 1.649 0.413 -7.004 1.00 93.94 71 ILE A CA 1
ATOM 544 C C . ILE A 1 71 ? 1.633 -0.497 -8.239 1.00 93.94 71 ILE A C 1
ATOM 546 O O . ILE A 1 71 ? 2.643 -1.131 -8.546 1.00 93.94 71 ILE A O 1
ATOM 550 N N . ALA A 1 72 ? 0.530 -0.523 -8.990 1.00 92.12 72 ALA A N 1
ATOM 551 C CA . ALA A 1 72 ? 0.416 -1.356 -10.185 1.00 92.12 72 ALA A CA 1
ATOM 552 C C . ALA A 1 72 ? 1.427 -0.965 -11.280 1.00 92.12 72 ALA A C 1
ATOM 554 O O . ALA A 1 72 ? 2.009 -1.838 -11.928 1.00 92.12 72 ALA A O 1
ATOM 555 N N . ILE A 1 73 ? 1.673 0.335 -11.475 1.00 91.81 73 ILE A N 1
ATOM 556 C CA . ILE A 1 73 ? 2.684 0.837 -12.415 1.00 91.81 73 ILE A CA 1
ATOM 557 C C . ILE A 1 73 ? 4.082 0.374 -11.994 1.00 91.81 73 ILE A C 1
ATOM 559 O O . ILE A 1 73 ? 4.838 -0.107 -12.840 1.00 91.81 73 ILE A O 1
ATOM 563 N N . LEU A 1 74 ? 4.428 0.466 -10.706 1.00 92.88 74 LEU A N 1
ATOM 564 C CA . LEU A 1 74 ? 5.729 0.007 -10.212 1.00 92.88 74 LEU A CA 1
ATOM 565 C C . LEU A 1 74 ? 5.884 -1.514 -10.326 1.00 92.88 74 LEU A C 1
ATOM 567 O O . LEU A 1 74 ? 6.929 -1.975 -10.779 1.00 92.88 74 LEU A O 1
ATOM 571 N N . GLN A 1 75 ? 4.846 -2.297 -10.022 1.00 91.81 75 GLN A N 1
ATOM 572 C CA . GLN A 1 75 ? 4.856 -3.753 -10.221 1.00 91.81 75 GLN A CA 1
ATOM 573 C C . GLN A 1 75 ? 5.104 -4.123 -11.693 1.00 91.81 75 GLN A C 1
ATOM 575 O O . GLN A 1 75 ? 5.942 -4.974 -11.995 1.00 91.81 75 GLN A O 1
ATOM 580 N N . GLN A 1 76 ? 4.439 -3.442 -12.632 1.00 89.62 76 GLN A N 1
ATOM 581 C CA . GLN A 1 76 ? 4.687 -3.636 -14.065 1.00 89.62 76 GLN A CA 1
ATOM 582 C C . GLN A 1 76 ? 6.099 -3.209 -14.472 1.00 89.62 76 GLN A C 1
ATOM 584 O O . GLN A 1 76 ? 6.742 -3.886 -15.278 1.00 89.62 76 GLN A O 1
ATOM 589 N N . ALA A 1 77 ? 6.594 -2.103 -13.916 1.00 90.12 77 ALA A N 1
ATOM 590 C CA . ALA A 1 77 ? 7.933 -1.613 -14.201 1.00 90.12 77 ALA A CA 1
ATOM 591 C C . ALA A 1 77 ? 9.001 -2.615 -13.755 1.00 90.12 77 ALA A C 1
ATOM 593 O O . ALA A 1 77 ? 9.932 -2.893 -14.510 1.00 90.12 77 ALA A O 1
ATOM 594 N N . LEU A 1 78 ? 8.826 -3.217 -12.577 1.00 89.88 78 LEU A N 1
ATOM 595 C CA . LEU A 1 78 ? 9.679 -4.294 -12.093 1.00 89.88 78 LEU A CA 1
ATOM 596 C C . LEU A 1 78 ? 9.572 -5.529 -12.990 1.00 89.88 78 LEU A C 1
ATOM 598 O O . LEU A 1 78 ? 10.601 -6.110 -13.315 1.00 89.88 78 LEU A O 1
ATOM 602 N N . GLY A 1 79 ? 8.383 -5.903 -13.463 1.00 87.06 79 GLY A N 1
ATOM 603 C CA . GLY A 1 79 ? 8.192 -7.062 -14.344 1.00 87.06 79 GLY A CA 1
ATOM 604 C C . GLY A 1 79 ? 8.735 -6.908 -15.774 1.00 87.06 79 GLY A C 1
ATOM 605 O O . GLY A 1 79 ? 8.928 -7.910 -16.459 1.00 87.06 79 GLY A O 1
ATOM 606 N N . HIS A 1 80 ? 9.006 -5.684 -16.245 1.00 88.38 80 HIS A N 1
ATOM 607 C CA . HIS A 1 80 ? 9.373 -5.422 -17.641 1.00 88.38 80 HIS A CA 1
ATOM 608 C C . HIS A 1 80 ? 10.815 -4.888 -17.789 1.00 88.38 80 HIS A C 1
ATOM 610 O O . HIS A 1 80 ? 11.093 -3.773 -17.339 1.00 88.38 80 HIS A O 1
ATOM 616 N N . PRO A 1 81 ? 11.732 -5.577 -18.507 1.00 86.25 81 PRO A N 1
ATOM 617 C CA . PRO A 1 81 ? 13.160 -5.224 -18.555 1.00 86.25 81 PRO A CA 1
ATOM 618 C C . PRO A 1 81 ? 13.455 -3.768 -18.940 1.00 86.25 81 PRO A C 1
ATOM 620 O O . PRO A 1 81 ? 14.274 -3.105 -18.307 1.00 86.25 81 PRO A O 1
ATOM 623 N N . ARG A 1 82 ? 12.748 -3.236 -19.947 1.00 85.19 82 ARG A N 1
ATOM 624 C CA . ARG A 1 82 ? 12.919 -1.839 -20.385 1.00 85.19 82 ARG A CA 1
ATOM 625 C C . ARG A 1 82 ? 12.450 -0.832 -19.334 1.00 85.19 82 ARG A C 1
ATOM 627 O O . ARG A 1 82 ? 13.099 0.189 -19.148 1.00 85.19 82 ARG A O 1
ATOM 634 N N . LEU A 1 83 ? 11.331 -1.103 -18.662 1.00 86.44 83 LEU A N 1
ATOM 635 C CA . LEU A 1 83 ? 10.779 -0.178 -17.670 1.00 86.44 83 LEU A CA 1
ATOM 636 C C . LEU A 1 83 ? 11.613 -0.221 -16.394 1.00 86.44 83 LEU A C 1
ATOM 638 O O . LEU A 1 83 ? 11.916 0.829 -15.843 1.00 86.44 83 LEU A O 1
ATOM 642 N N . ARG A 1 84 ? 12.077 -1.412 -16.004 1.00 89.25 84 ARG A N 1
ATOM 643 C CA . ARG A 1 84 ? 13.042 -1.607 -14.922 1.00 89.25 84 ARG A CA 1
ATOM 644 C C . ARG A 1 84 ? 14.322 -0.811 -15.172 1.00 89.25 84 ARG A C 1
ATOM 646 O O . ARG A 1 84 ? 14.793 -0.128 -14.273 1.00 89.25 84 ARG A O 1
ATOM 653 N N . ALA A 1 85 ? 14.858 -0.840 -16.394 1.00 87.69 85 ALA A N 1
ATOM 654 C CA . ALA A 1 85 ? 16.042 -0.056 -16.748 1.00 87.69 85 ALA A CA 1
ATOM 655 C C . ALA A 1 85 ? 15.801 1.460 -16.624 1.00 87.69 85 ALA A C 1
ATOM 657 O O . ALA A 1 85 ? 16.639 2.166 -16.069 1.00 87.69 85 ALA A O 1
ATOM 658 N N . ILE A 1 86 ? 14.653 1.961 -17.095 1.00 87.88 86 ILE A N 1
ATOM 659 C CA . ILE A 1 86 ? 14.285 3.377 -16.940 1.00 87.88 86 ILE A CA 1
ATOM 660 C C . ILE A 1 86 ? 14.114 3.727 -15.457 1.00 87.88 86 ILE A C 1
ATOM 662 O O . ILE A 1 86 ? 14.614 4.757 -15.026 1.00 87.88 86 ILE A O 1
ATOM 666 N N . LEU A 1 87 ? 13.463 2.865 -14.674 1.00 89.19 87 LEU A N 1
ATOM 667 C CA . LEU A 1 87 ? 13.260 3.048 -13.239 1.00 89.19 87 LEU A CA 1
ATOM 668 C C . LEU A 1 87 ? 14.594 3.155 -12.489 1.00 89.19 87 LEU A C 1
ATOM 670 O O . LEU A 1 87 ? 14.779 4.089 -11.720 1.00 89.19 87 LEU A O 1
ATOM 674 N N . ILE A 1 88 ? 15.553 2.269 -12.777 1.00 90.38 88 ILE A N 1
ATOM 675 C CA . ILE A 1 88 ? 16.907 2.320 -12.201 1.00 90.38 88 ILE A CA 1
ATOM 676 C C . ILE A 1 88 ? 17.610 3.637 -12.559 1.00 90.38 88 ILE A C 1
ATOM 678 O O . ILE A 1 88 ? 18.264 4.228 -11.709 1.00 90.38 88 ILE A O 1
ATOM 682 N N . GLN A 1 89 ? 17.457 4.131 -13.793 1.00 89.25 89 GLN A N 1
ATOM 683 C CA . GLN A 1 89 ? 18.059 5.405 -14.216 1.00 89.25 89 GLN A CA 1
ATOM 684 C C . GLN A 1 89 ? 17.481 6.635 -13.502 1.00 89.25 89 GLN A C 1
ATOM 686 O O . GLN A 1 89 ? 18.083 7.705 -13.570 1.00 89.25 89 GLN A O 1
ATOM 691 N N . LEU A 1 90 ? 16.303 6.523 -12.885 1.00 87.25 90 LEU A N 1
ATOM 692 C CA . LEU A 1 90 ? 15.663 7.621 -12.157 1.00 87.25 90 LEU A CA 1
ATOM 693 C C . LEU A 1 90 ? 16.100 7.707 -10.693 1.00 87.25 90 LEU A C 1
ATOM 695 O O . LEU A 1 90 ? 15.778 8.695 -10.036 1.00 87.25 90 LEU A O 1
ATOM 699 N N . LEU A 1 91 ? 16.796 6.688 -10.198 1.00 90.00 91 LEU A N 1
ATOM 700 C CA . LEU A 1 91 ? 17.108 6.493 -8.791 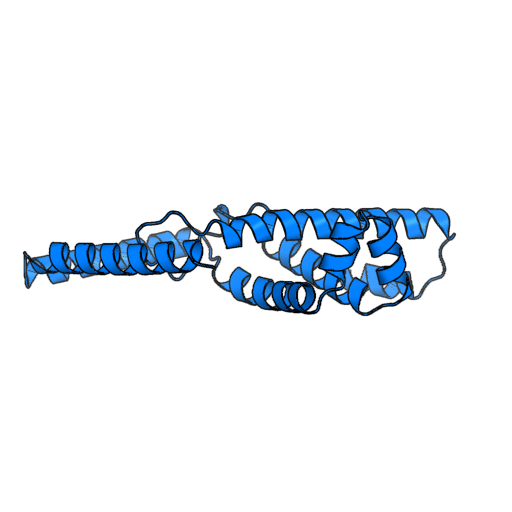1.00 90.00 91 LEU A CA 1
ATOM 701 C C . LEU A 1 91 ? 18.609 6.642 -8.541 1.00 90.00 91 LEU A C 1
ATOM 703 O O . LEU A 1 91 ? 19.437 6.386 -9.420 1.00 90.00 91 LEU A O 1
ATOM 707 N N . SER A 1 92 ? 18.976 7.014 -7.318 1.00 90.94 92 SER A N 1
ATOM 708 C CA . SER A 1 92 ? 20.352 6.844 -6.857 1.00 90.94 92 SER A CA 1
ATOM 709 C C . SER A 1 92 ? 20.716 5.349 -6.795 1.00 90.94 92 SER A C 1
ATOM 711 O O . SER A 1 92 ? 19.830 4.494 -6.706 1.00 90.94 92 SER A O 1
ATOM 713 N N . PRO A 1 93 ? 22.013 4.988 -6.796 1.00 89.25 93 PRO A N 1
ATOM 714 C CA . PRO A 1 93 ? 22.426 3.585 -6.720 1.00 89.25 93 PRO A CA 1
ATOM 715 C C . PRO A 1 93 ? 21.844 2.823 -5.517 1.00 89.25 93 PRO A C 1
ATOM 717 O O . PRO A 1 93 ? 21.505 1.648 -5.641 1.00 89.25 93 PRO A O 1
ATOM 720 N N . ILE A 1 94 ? 21.692 3.498 -4.373 1.00 89.56 94 ILE A N 1
ATOM 721 C CA . ILE A 1 94 ? 21.152 2.909 -3.139 1.00 89.56 94 ILE A CA 1
ATOM 722 C C . ILE A 1 94 ? 19.650 2.639 -3.286 1.00 89.56 94 ILE A C 1
ATOM 724 O O . ILE A 1 94 ? 19.192 1.527 -3.030 1.00 89.56 94 ILE A O 1
ATOM 728 N N . GLU A 1 95 ? 18.884 3.624 -3.756 1.00 87.44 95 GLU A N 1
ATOM 729 C CA . GLU A 1 95 ? 17.440 3.477 -3.987 1.00 87.44 95 GLU A CA 1
ATOM 730 C C . GLU A 1 95 ? 17.150 2.423 -5.063 1.00 87.44 95 GLU A C 1
ATOM 732 O O . GLU A 1 95 ? 16.231 1.619 -4.924 1.00 87.44 95 GLU A O 1
ATOM 737 N N . ALA A 1 96 ? 17.965 2.367 -6.120 1.00 88.31 96 ALA A N 1
ATOM 738 C CA . ALA A 1 96 ? 17.844 1.347 -7.154 1.00 88.31 96 ALA A CA 1
ATOM 739 C C . ALA A 1 96 ? 18.044 -0.064 -6.579 1.00 88.31 96 ALA A C 1
ATOM 741 O O . ALA A 1 96 ? 17.292 -0.978 -6.916 1.00 88.31 96 ALA A O 1
ATOM 742 N N . GLN A 1 97 ? 19.017 -0.250 -5.681 1.00 89.12 97 GLN A N 1
ATOM 743 C CA . GLN A 1 97 ? 19.223 -1.529 -5.002 1.00 89.12 97 GLN A CA 1
ATOM 744 C C . GLN A 1 97 ? 18.017 -1.913 -4.132 1.00 89.12 97 GLN A C 1
ATOM 746 O O . GLN A 1 97 ? 17.605 -3.074 -4.136 1.00 89.12 97 GLN A O 1
ATOM 751 N N . GLN A 1 98 ? 17.425 -0.949 -3.424 1.00 87.00 98 GLN A N 1
ATOM 752 C CA . GLN A 1 98 ? 16.229 -1.171 -2.607 1.00 87.00 98 GLN A CA 1
ATOM 753 C C . GLN A 1 98 ? 15.018 -1.557 -3.462 1.00 87.00 98 GLN A C 1
ATOM 755 O O . GLN A 1 98 ? 14.362 -2.556 -3.171 1.00 87.00 98 GLN A O 1
ATOM 760 N N . VAL A 1 99 ? 14.759 -0.830 -4.551 1.00 86.38 99 VAL A N 1
ATOM 761 C CA . VAL A 1 99 ? 13.633 -1.083 -5.466 1.00 86.38 99 VAL A CA 1
ATOM 762 C C . VAL A 1 99 ? 13.752 -2.434 -6.180 1.00 86.38 99 VAL A C 1
ATOM 764 O O . VAL A 1 99 ? 12.742 -3.054 -6.503 1.00 86.38 99 VAL A O 1
ATOM 767 N N . LEU A 1 100 ? 14.971 -2.937 -6.393 1.00 87.25 100 LEU A N 1
ATOM 768 C CA . LEU A 1 100 ? 15.213 -4.271 -6.958 1.00 87.25 100 LEU A CA 1
ATOM 769 C C . LEU A 1 100 ? 15.159 -5.408 -5.927 1.00 87.25 100 LEU A C 1
ATOM 771 O O . LEU A 1 100 ? 15.291 -6.576 -6.298 1.00 87.25 100 LEU A O 1
ATOM 775 N N . SER A 1 101 ? 14.993 -5.096 -4.642 1.00 88.69 101 SER A N 1
ATOM 776 C CA . SER A 1 101 ? 14.934 -6.109 -3.594 1.00 88.69 101 SER A CA 1
ATOM 777 C C . SER A 1 101 ? 13.598 -6.860 -3.596 1.00 88.69 101 SER A C 1
ATOM 779 O O . SER A 1 101 ? 12.530 -6.299 -3.846 1.00 88.69 101 SER A O 1
ATOM 781 N N . SER A 1 102 ? 13.633 -8.135 -3.200 1.00 87.56 102 SER A N 1
ATOM 782 C CA . SER A 1 102 ? 12.413 -8.928 -2.980 1.00 87.56 102 SER A CA 1
ATOM 783 C C . SER A 1 102 ? 11.561 -8.406 -1.818 1.00 87.56 102 SER A C 1
ATOM 785 O O . SER A 1 102 ? 10.404 -8.798 -1.666 1.00 87.56 102 SER A O 1
ATOM 787 N N . GLN A 1 103 ? 12.136 -7.571 -0.949 1.00 87.94 103 GLN A N 1
ATOM 788 C CA . GLN A 1 103 ? 11.417 -6.917 0.136 1.00 87.94 103 GLN A CA 1
ATOM 789 C C . GLN A 1 103 ? 10.530 -5.795 -0.402 1.00 87.94 103 GLN A C 1
ATOM 791 O O . GLN A 1 103 ? 9.371 -5.720 -0.007 1.00 87.94 103 GLN A O 1
ATOM 796 N N . PHE A 1 104 ? 11.036 -4.985 -1.333 1.00 88.69 104 PHE A N 1
ATOM 797 C CA . PHE A 1 104 ? 10.253 -3.934 -1.980 1.00 88.69 104 PHE A CA 1
ATOM 798 C C . PHE A 1 104 ? 9.094 -4.509 -2.802 1.00 88.69 104 PHE A C 1
ATOM 800 O O . PHE A 1 104 ? 7.961 -4.054 -2.704 1.00 88.69 104 PHE A O 1
ATOM 807 N N . GLU A 1 105 ? 9.330 -5.581 -3.559 1.00 86.56 105 GLU A N 1
ATOM 808 C CA . GLU A 1 105 ? 8.251 -6.237 -4.308 1.00 86.56 105 GLU A CA 1
ATOM 809 C C . GLU A 1 105 ? 7.143 -6.771 -3.381 1.00 86.56 105 GLU A C 1
ATOM 811 O O . GLU A 1 105 ? 5.952 -6.606 -3.657 1.00 86.56 105 GLU A O 1
ATOM 816 N N . ARG A 1 106 ? 7.524 -7.342 -2.230 1.00 87.19 106 ARG A N 1
ATOM 817 C CA . ARG A 1 106 ? 6.571 -7.760 -1.194 1.00 87.19 106 ARG A CA 1
ATOM 818 C C . ARG A 1 106 ? 5.850 -6.577 -0.553 1.00 87.19 106 ARG A C 1
ATOM 820 O O . ARG A 1 106 ? 4.648 -6.683 -0.323 1.00 87.19 106 ARG A O 1
ATOM 827 N N . SER A 1 107 ? 6.536 -5.465 -0.284 1.00 86.25 107 SER A N 1
ATOM 828 C CA . SER A 1 107 ? 5.912 -4.288 0.331 1.00 86.25 107 SER A CA 1
ATOM 829 C C . SER A 1 107 ? 4.875 -3.640 -0.586 1.00 86.25 107 SER A C 1
ATOM 831 O O . SER A 1 107 ? 3.837 -3.214 -0.093 1.00 86.25 107 SER A O 1
ATOM 833 N N . LEU A 1 108 ? 5.077 -3.661 -1.908 1.00 88.81 108 LEU A N 1
ATOM 834 C CA . LEU A 1 108 ? 4.053 -3.252 -2.875 1.00 88.81 108 LEU A CA 1
ATOM 835 C C . LEU A 1 108 ? 2.781 -4.110 -2.762 1.00 88.81 108 LEU A C 1
ATOM 837 O O . LEU A 1 108 ? 1.673 -3.578 -2.772 1.00 88.81 108 LEU A O 1
ATOM 841 N N . GLY A 1 109 ? 2.930 -5.433 -2.629 1.00 84.81 109 GLY A N 1
ATOM 842 C CA . GLY A 1 109 ? 1.803 -6.353 -2.442 1.00 84.81 109 GLY A CA 1
ATOM 843 C C . GLY A 1 109 ? 1.074 -6.135 -1.113 1.00 84.81 109 GLY A C 1
ATOM 844 O O . GLY A 1 109 ? -0.146 -5.978 -1.096 1.00 84.81 109 GLY A O 1
ATOM 845 N N . SER A 1 110 ? 1.819 -6.059 -0.009 1.00 85.44 110 SER A N 1
ATOM 846 C CA . SER A 1 110 ? 1.258 -5.777 1.318 1.00 85.44 110 SER A CA 1
ATOM 847 C C . SER A 1 110 ? 0.618 -4.390 1.400 1.00 85.44 110 SER A C 1
ATOM 849 O O . SER A 1 110 ? -0.389 -4.228 2.079 1.00 85.44 110 SER A O 1
ATOM 851 N N . GLY A 1 111 ? 1.158 -3.400 0.685 1.00 84.69 111 GLY A N 1
ATOM 852 C CA . GLY A 1 111 ? 0.617 -2.044 0.631 1.00 84.69 111 GLY A CA 1
ATOM 853 C C . GLY A 1 111 ? -0.807 -2.003 0.082 1.00 84.69 111 GLY A C 1
ATOM 854 O O . GLY A 1 111 ? -1.636 -1.282 0.616 1.00 84.69 111 GLY A O 1
ATOM 855 N N . LEU A 1 112 ? -1.141 -2.825 -0.918 1.00 86.88 112 LEU A N 1
ATOM 856 C CA . LEU A 1 112 ? -2.523 -2.919 -1.407 1.00 86.88 112 LEU A CA 1
ATOM 857 C C . LEU A 1 112 ? -3.466 -3.511 -0.357 1.00 86.88 112 LEU A C 1
ATOM 859 O O . LEU A 1 112 ? -4.561 -2.997 -0.166 1.00 86.88 112 LEU A O 1
ATOM 863 N N . VAL A 1 113 ? -3.026 -4.549 0.357 1.00 86.38 113 VAL A N 1
ATOM 864 C CA . VAL A 1 113 ? -3.818 -5.159 1.437 1.00 86.38 113 VAL A CA 1
ATOM 865 C C . VAL A 1 113 ? -4.050 -4.161 2.574 1.00 86.38 113 VAL A C 1
ATOM 867 O O . VAL A 1 113 ? -5.148 -4.070 3.113 1.00 86.38 113 VAL A O 1
ATOM 870 N N . LEU A 1 114 ? -3.030 -3.380 2.928 1.00 86.25 114 LEU A N 1
ATOM 871 C CA . LEU A 1 114 ? -3.141 -2.361 3.970 1.00 86.25 114 LEU A CA 1
ATOM 872 C C . LEU A 1 114 ? -4.002 -1.173 3.529 1.00 86.25 114 LEU A C 1
ATOM 874 O O . LEU A 1 114 ? -4.668 -0.565 4.363 1.00 86.25 114 LEU A O 1
ATOM 878 N N . LEU A 1 115 ? -4.061 -0.868 2.233 1.00 87.56 115 LEU A N 1
ATOM 879 C CA . LEU A 1 115 ? -4.919 0.185 1.692 1.00 87.56 115 LEU A CA 1
ATOM 880 C C . LEU A 1 115 ? -6.410 -0.104 1.930 1.00 87.56 115 LEU A C 1
ATOM 882 O O . LEU A 1 115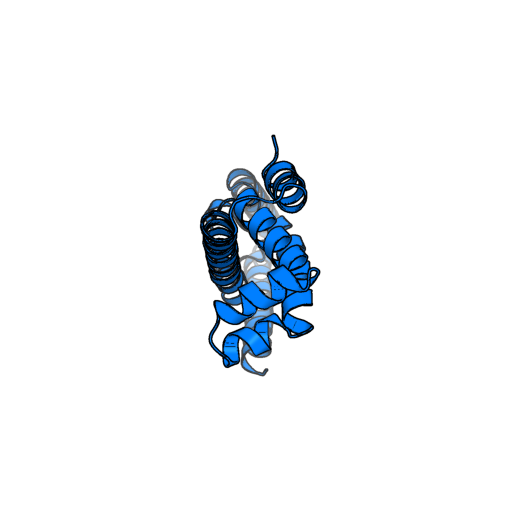 ? -7.196 0.829 2.0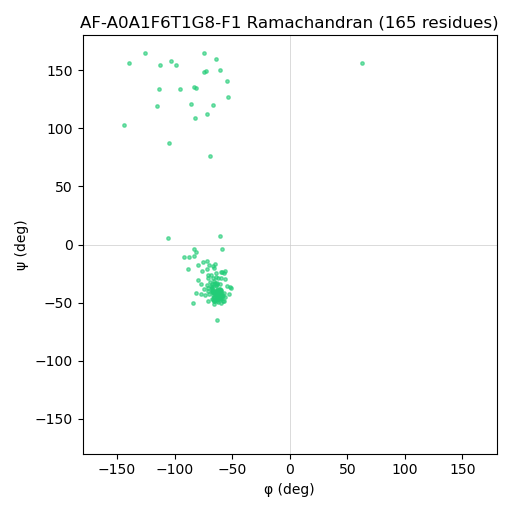90 1.00 87.56 115 LEU A O 1
ATOM 886 N N . ASP A 1 116 ? -6.799 -1.376 2.017 1.00 86.00 116 ASP A N 1
ATOM 887 C CA . ASP A 1 116 ? -8.176 -1.783 2.322 1.00 86.00 116 ASP A CA 1
ATOM 888 C C . ASP A 1 116 ? -8.577 -1.535 3.779 1.00 86.00 116 ASP A C 1
ATOM 890 O O . ASP A 1 116 ? -9.767 -1.510 4.091 1.00 86.00 116 ASP A O 1
ATOM 894 N N . THR A 1 117 ? -7.611 -1.277 4.665 1.00 85.56 117 THR A N 1
ATOM 895 C CA . THR A 1 117 ? -7.906 -0.853 6.042 1.00 85.56 117 THR A CA 1
ATOM 896 C C . THR A 1 117 ? -8.354 0.609 6.113 1.00 85.56 117 THR A C 1
ATOM 898 O O . THR A 1 117 ? -8.941 1.014 7.113 1.00 85.56 117 THR A O 1
ATOM 901 N N . PHE A 1 118 ? -8.141 1.394 5.050 1.00 86.19 118 PHE A N 1
ATOM 902 C CA . PHE A 1 118 ? -8.641 2.760 4.942 1.00 86.19 118 PHE A CA 1
ATOM 903 C C . PHE A 1 118 ? -10.070 2.758 4.403 1.00 86.19 118 PHE A C 1
ATOM 905 O O . PHE A 1 118 ? -10.326 2.266 3.297 1.00 86.19 118 PHE A O 1
ATOM 912 N N . VAL A 1 119 ? -10.987 3.319 5.186 1.00 86.81 119 VAL A N 1
ATOM 913 C CA . VAL A 1 119 ? -12.427 3.376 4.910 1.00 86.81 119 VAL A CA 1
ATOM 914 C C . VAL A 1 119 ? -12.938 4.820 4.963 1.00 86.81 119 VAL A C 1
ATOM 916 O O . VAL A 1 119 ? -12.263 5.695 5.515 1.00 86.81 119 VAL A O 1
ATOM 919 N N . PRO A 1 120 ? -14.142 5.107 4.441 1.00 88.00 120 PRO A N 1
ATOM 920 C CA . PRO A 1 120 ? -14.738 6.433 4.557 1.00 88.00 120 PRO A CA 1
ATOM 921 C C . PRO A 1 120 ? -14.824 6.908 6.014 1.00 88.00 120 PRO A C 1
ATOM 923 O O . PRO A 1 120 ? -15.202 6.142 6.901 1.00 88.00 120 PRO A O 1
ATOM 926 N N . THR A 1 121 ? -14.566 8.196 6.266 1.00 84.00 121 THR A N 1
ATOM 927 C CA . THR A 1 121 ? -14.599 8.794 7.618 1.00 84.00 121 THR A CA 1
ATOM 928 C C . THR A 1 121 ? -15.896 8.486 8.371 1.00 84.00 121 THR A C 1
ATOM 930 O O . THR A 1 121 ? -15.872 8.215 9.569 1.00 84.00 121 THR A O 1
ATOM 933 N N . ALA A 1 122 ? -17.028 8.459 7.662 1.00 84.19 122 ALA A N 1
ATOM 934 C CA . ALA A 1 122 ? -18.332 8.141 8.237 1.00 84.19 122 ALA A CA 1
ATOM 935 C C . ALA A 1 122 ? -18.395 6.727 8.849 1.00 84.19 122 ALA A C 1
ATOM 937 O O . ALA A 1 122 ? -19.070 6.529 9.858 1.00 84.19 122 ALA A O 1
ATOM 938 N N . GLU A 1 123 ? -17.685 5.749 8.276 1.00 84.31 123 GLU A N 1
ATOM 939 C CA . GLU A 1 123 ? -17.593 4.402 8.852 1.00 84.31 123 GLU A CA 1
ATOM 940 C C . GLU A 1 123 ? -16.770 4.401 10.140 1.00 84.31 123 GLU A C 1
ATOM 942 O O . GLU A 1 123 ? -17.189 3.796 11.126 1.00 84.31 123 GLU A O 1
ATOM 947 N N . VAL A 1 124 ? -15.643 5.121 10.159 1.00 81.88 124 VAL A N 1
ATOM 948 C CA . VAL A 1 124 ? -14.799 5.262 11.358 1.00 81.88 124 VAL A CA 1
ATOM 949 C C . VAL A 1 124 ? -15.584 5.929 12.491 1.00 81.88 124 VAL A C 1
ATOM 951 O O . VAL A 1 124 ? -15.540 5.491 13.641 1.00 81.88 124 VAL A O 1
ATOM 954 N N . GLU A 1 125 ? -16.351 6.974 12.180 1.00 81.50 125 GLU A N 1
ATOM 955 C CA . GLU A 1 125 ? -17.203 7.662 13.153 1.00 81.50 125 GLU A CA 1
ATOM 956 C C . GLU A 1 125 ? -18.336 6.772 13.676 1.00 81.50 125 GLU A C 1
ATOM 958 O O . GLU A 1 125 ? -18.614 6.773 14.881 1.00 81.50 125 GLU A O 1
ATOM 963 N N . ALA A 1 126 ? -18.971 5.987 12.800 1.00 84.38 126 ALA A N 1
ATOM 964 C CA . ALA A 1 126 ? -20.011 5.040 13.185 1.00 84.38 126 ALA A CA 1
ATOM 965 C C . ALA A 1 126 ? -19.465 3.944 14.112 1.00 84.38 126 ALA A C 1
ATOM 967 O O . ALA A 1 126 ? -20.069 3.670 15.151 1.00 84.38 126 ALA A O 1
ATOM 968 N N . GLU A 1 127 ? -18.301 3.375 13.792 1.00 81.25 127 GLU A N 1
ATOM 969 C CA . GLU A 1 127 ? -17.625 2.375 14.625 1.00 81.25 127 GLU A CA 1
ATOM 970 C C . GLU A 1 127 ? -17.240 2.965 15.987 1.00 81.25 127 GLU A C 1
ATOM 972 O O . GLU A 1 127 ? -17.532 2.384 17.034 1.00 81.25 127 GLU A O 1
ATOM 977 N N . ARG A 1 128 ? -16.688 4.185 16.006 1.00 80.88 128 ARG A N 1
ATOM 978 C CA . ARG A 1 128 ? -16.358 4.890 17.251 1.00 80.88 128 ARG A CA 1
ATOM 979 C C . ARG A 1 128 ? -17.594 5.139 18.112 1.00 80.88 128 ARG A C 1
ATOM 981 O O . ARG A 1 128 ? -17.526 5.041 19.339 1.00 80.88 128 ARG A O 1
ATOM 988 N N . LYS A 1 129 ? -18.729 5.472 17.496 1.00 84.19 129 LYS A N 1
ATOM 989 C CA . LYS A 1 129 ? -19.998 5.658 18.206 1.00 84.19 129 LYS A CA 1
ATOM 990 C C . LYS A 1 129 ? -20.489 4.342 18.813 1.00 84.19 129 LYS A C 1
ATOM 992 O O . LYS A 1 129 ? -20.779 4.323 20.007 1.00 84.19 129 LYS A O 1
ATOM 997 N N . GLN A 1 130 ? -20.508 3.261 18.033 1.00 85.00 130 GLN A N 1
ATOM 998 C CA . GLN A 1 130 ? -20.892 1.926 18.505 1.00 85.00 130 GLN A CA 1
ATOM 999 C C . GLN A 1 130 ? -19.997 1.452 19.656 1.00 85.00 130 GLN A C 1
ATOM 1001 O O . GLN A 1 130 ? -20.495 0.960 20.665 1.00 85.00 130 GLN A O 1
ATOM 1006 N N . TRP A 1 131 ? -18.684 1.667 19.552 1.00 82.75 131 TRP A N 1
ATOM 1007 C CA . TRP A 1 131 ? -17.734 1.340 20.612 1.00 82.75 131 TRP A CA 1
ATOM 1008 C C . TRP A 1 131 ? -18.006 2.121 21.901 1.00 82.75 131 TRP A C 1
ATOM 1010 O O . TRP A 1 131 ? -18.059 1.544 22.985 1.00 82.75 131 TRP A O 1
ATOM 1020 N N . ASN A 1 132 ? -18.244 3.431 21.797 1.00 83.44 132 ASN A N 1
ATOM 1021 C CA . ASN A 1 132 ? -18.584 4.260 22.953 1.00 83.44 132 ASN A CA 1
ATOM 1022 C C . ASN A 1 132 ? -19.918 3.849 23.597 1.00 83.44 132 ASN A C 1
ATOM 1024 O O . ASN A 1 132 ? -20.059 3.922 24.816 1.00 83.44 132 ASN A O 1
ATOM 1028 N N . GLU A 1 133 ? -20.904 3.434 22.803 1.00 86.00 133 GLU A N 1
ATOM 1029 C CA . GLU A 1 133 ? -22.173 2.902 23.310 1.00 86.00 133 GLU A CA 1
ATOM 1030 C C . GLU A 1 133 ? -21.971 1.562 24.029 1.00 86.00 133 GLU A C 1
ATOM 1032 O O . GLU A 1 133 ? -22.470 1.389 25.142 1.00 86.00 133 GLU A O 1
ATOM 1037 N N . ALA A 1 134 ? -21.170 0.657 23.464 1.00 83.81 134 ALA A N 1
ATOM 1038 C CA . ALA A 1 134 ? -20.808 -0.605 24.105 1.00 83.81 134 ALA A CA 1
ATOM 1039 C C . ALA A 1 134 ? -20.060 -0.382 25.429 1.00 83.81 134 ALA A C 1
ATOM 1041 O O . ALA A 1 134 ? -20.399 -0.999 26.437 1.00 83.81 134 ALA A O 1
ATOM 1042 N N . LEU A 1 135 ? -19.101 0.551 25.465 1.00 81.00 135 LEU A N 1
ATOM 1043 C CA . LEU A 1 135 ? -18.396 0.920 26.695 1.00 81.00 135 LEU A CA 1
ATOM 1044 C C . LEU A 1 135 ? -19.346 1.470 27.761 1.00 81.00 135 LEU A C 1
ATOM 1046 O O . LEU A 1 135 ? -19.212 1.105 28.926 1.00 81.00 135 LEU A O 1
ATOM 1050 N N . LYS A 1 136 ? -20.333 2.292 27.379 1.00 84.62 136 LYS A N 1
ATOM 1051 C CA . LYS A 1 136 ? -21.358 2.782 28.314 1.00 84.62 136 LYS A CA 1
ATOM 1052 C C . LYS A 1 136 ? -22.206 1.647 28.889 1.00 84.62 136 LYS A C 1
ATOM 1054 O O . LYS A 1 136 ? -22.513 1.679 30.075 1.00 84.62 136 LYS A O 1
ATOM 1059 N N . LEU A 1 137 ? -22.579 0.652 28.081 1.00 85.00 137 LEU A N 1
ATOM 1060 C CA . LEU A 1 137 ? -23.317 -0.524 28.565 1.00 85.00 137 LEU A CA 1
ATOM 1061 C C . LEU A 1 137 ? -22.471 -1.358 29.532 1.00 85.00 137 LEU A C 1
ATOM 1063 O O . LEU A 1 137 ? -22.959 -1.770 30.580 1.00 85.00 137 LEU A O 1
ATOM 1067 N N . VAL A 1 138 ? -21.193 -1.567 29.213 1.00 82.12 138 VAL A N 1
ATOM 1068 C CA . VAL A 1 138 ? -20.256 -2.269 30.099 1.00 82.12 138 VAL A CA 1
ATOM 1069 C C . VAL A 1 138 ? -20.080 -1.517 31.418 1.00 82.12 138 VAL A C 1
ATOM 1071 O O . VAL A 1 138 ? -20.123 -2.142 32.470 1.00 82.12 138 VAL A O 1
ATOM 1074 N N . GLU A 1 139 ? -19.959 -0.190 31.381 1.00 82.75 139 GLU A N 1
ATOM 1075 C CA . GLU A 1 139 ? -19.858 0.667 32.571 1.00 82.75 139 GLU A CA 1
ATOM 1076 C C . GLU A 1 139 ? -21.127 0.615 33.444 1.00 82.75 139 GLU A C 1
ATOM 1078 O O . GLU A 1 139 ? -21.036 0.664 34.668 1.00 82.75 139 GLU A O 1
ATOM 1083 N N . GLN A 1 140 ? -22.311 0.454 32.841 1.00 83.69 140 GLN A N 1
ATOM 1084 C CA . GLN A 1 140 ? -23.565 0.255 33.583 1.00 83.69 140 GLN A CA 1
ATOM 1085 C C . GLN A 1 140 ? -23.637 -1.107 34.289 1.00 83.69 140 GLN A C 1
ATOM 1087 O O . GLN A 1 140 ? -24.265 -1.208 35.342 1.00 83.69 140 GLN A O 1
ATOM 1092 N N . ILE A 1 141 ? -23.022 -2.147 33.719 1.00 85.62 141 ILE A N 1
ATOM 1093 C CA . ILE A 1 141 ? -22.984 -3.500 34.295 1.00 85.62 141 ILE A CA 1
ATOM 1094 C C . ILE A 1 141 ? -21.883 -3.604 35.361 1.00 85.62 141 ILE A C 1
ATOM 1096 O O . ILE A 1 141 ? -22.093 -4.191 36.421 1.00 85.62 141 ILE A O 1
ATOM 1100 N N . ASP A 1 142 ? -20.716 -3.024 35.086 1.00 83.88 142 ASP A N 1
ATOM 1101 C CA . ASP A 1 142 ? -19.561 -2.969 35.975 1.00 83.88 142 ASP A CA 1
ATOM 1102 C C . ASP A 1 142 ? -18.836 -1.617 35.805 1.00 83.88 142 ASP A C 1
ATOM 1104 O O . ASP A 1 142 ? -18.061 -1.434 34.858 1.00 83.88 142 ASP A O 1
ATOM 1108 N N . PRO A 1 143 ? -19.023 -0.676 36.749 1.00 79.50 143 PRO A N 1
ATOM 1109 C CA . PRO A 1 143 ? -18.431 0.661 36.683 1.00 79.50 143 PRO A CA 1
ATOM 1110 C C . PRO A 1 143 ? -16.899 0.670 36.612 1.00 79.50 143 PRO A C 1
ATOM 1112 O O . PRO A 1 143 ? -16.303 1.628 36.124 1.00 79.50 143 PRO A O 1
ATOM 1115 N N . ALA A 1 144 ? -16.236 -0.391 37.082 1.00 82.50 144 ALA A N 1
ATOM 1116 C CA . ALA A 1 144 ? -14.782 -0.508 37.057 1.00 82.50 144 ALA A CA 1
ATOM 1117 C C . ALA A 1 144 ? -14.257 -1.207 35.789 1.00 82.50 144 ALA A C 1
ATOM 1119 O O . ALA A 1 144 ? -13.050 -1.187 35.533 1.00 82.50 144 ALA A O 1
ATOM 1120 N N . ALA A 1 145 ? -15.124 -1.819 34.974 1.00 77.75 145 ALA A N 1
ATOM 1121 C CA . ALA A 1 145 ? -14.713 -2.538 33.770 1.00 77.75 145 ALA A CA 1
ATOM 1122 C C . ALA A 1 145 ? -14.142 -1.613 32.691 1.00 77.75 145 ALA A C 1
ATOM 1124 O O . ALA A 1 145 ? -13.187 -1.993 32.016 1.00 77.75 145 ALA A O 1
ATOM 1125 N N . ARG A 1 146 ? -14.650 -0.382 32.574 1.00 74.50 146 ARG A N 1
ATOM 1126 C CA . ARG A 1 146 ? -14.145 0.598 31.606 1.00 74.50 146 ARG A CA 1
ATOM 1127 C C . ARG A 1 146 ? -12.667 0.922 31.823 1.00 74.50 146 ARG A C 1
ATOM 1129 O O . ARG A 1 146 ? -11.883 0.798 30.888 1.00 74.50 146 ARG A O 1
ATOM 1136 N N . ALA A 1 147 ? -12.284 1.253 33.056 1.00 74.56 147 ALA A N 1
ATOM 1137 C CA . ALA A 1 147 ? -10.894 1.546 33.401 1.00 74.56 147 ALA A CA 1
ATOM 1138 C C . ALA A 1 147 ? -9.976 0.344 33.121 1.00 74.56 147 ALA A C 1
ATOM 1140 O O . ALA A 1 147 ? -8.893 0.510 32.572 1.00 74.56 147 ALA A O 1
ATOM 1141 N N . ARG A 1 148 ? -10.435 -0.885 33.406 1.00 78.56 148 ARG A N 1
ATOM 1142 C CA . ARG A 1 148 ? -9.667 -2.109 33.112 1.00 78.56 148 ARG A CA 1
ATOM 1143 C C . ARG A 1 148 ? -9.509 -2.371 31.613 1.00 78.56 148 ARG A C 1
ATOM 1145 O O . ARG A 1 148 ? -8.445 -2.822 31.193 1.00 78.56 148 ARG A O 1
ATOM 1152 N N . ILE A 1 149 ? -10.539 -2.105 30.808 1.00 74.56 149 ILE A N 1
ATOM 1153 C CA . ILE A 1 149 ? -10.477 -2.233 29.344 1.00 74.56 149 ILE A CA 1
ATOM 1154 C C . ILE A 1 149 ? -9.514 -1.189 28.770 1.00 74.56 149 ILE A C 1
ATOM 1156 O O . ILE A 1 149 ? -8.641 -1.542 27.981 1.00 74.56 149 ILE A O 1
ATOM 1160 N N . GLU A 1 150 ? -9.622 0.068 29.202 1.00 72.75 150 GLU A N 1
ATOM 1161 C CA . GLU A 1 150 ? -8.731 1.151 28.774 1.00 72.75 150 GLU A CA 1
ATOM 1162 C C . GLU A 1 150 ? -7.268 0.879 29.180 1.00 72.75 150 GLU A C 1
ATOM 1164 O O . GLU A 1 150 ? -6.370 1.025 28.349 1.00 72.75 150 GLU A O 1
ATOM 1169 N N . ASP A 1 151 ? -7.020 0.377 30.395 1.00 75.94 151 ASP A N 1
ATOM 1170 C CA . ASP A 1 151 ? -5.682 -0.033 30.846 1.00 75.94 151 ASP A CA 1
ATOM 1171 C C . ASP A 1 151 ? -5.133 -1.211 30.032 1.00 75.94 151 ASP A C 1
ATOM 1173 O O . ASP A 1 151 ? -3.971 -1.196 29.620 1.00 75.94 151 ASP A O 1
ATOM 1177 N N . THR A 1 152 ? -5.962 -2.219 29.746 1.00 73.12 152 THR A N 1
ATOM 1178 C CA . THR A 1 152 ? -5.558 -3.386 28.942 1.00 73.12 152 THR A CA 1
ATOM 1179 C C . THR A 1 152 ? -5.191 -2.966 27.519 1.00 73.12 152 THR A C 1
ATOM 1181 O O . THR A 1 152 ? -4.161 -3.391 26.994 1.00 73.12 152 THR A O 1
ATOM 1184 N N . LEU A 1 153 ? -5.980 -2.074 26.915 1.00 67.69 153 LEU A N 1
ATOM 1185 C CA . LEU A 1 153 ? -5.693 -1.500 25.600 1.00 67.69 153 LEU A CA 1
ATOM 1186 C C . LEU A 1 153 ? -4.408 -0.663 25.612 1.00 67.69 153 LEU A C 1
ATOM 1188 O O . LEU A 1 153 ? -3.572 -0.799 24.719 1.00 67.69 153 LEU A O 1
ATOM 1192 N N . ALA A 1 154 ? -4.190 0.142 26.653 1.00 65.88 154 ALA A N 1
ATOM 1193 C CA . ALA A 1 154 ? -2.972 0.933 26.806 1.00 65.88 154 ALA A CA 1
ATOM 1194 C C . ALA A 1 154 ? -1.712 0.072 27.034 1.00 65.88 154 ALA A C 1
ATOM 1196 O O . ALA A 1 154 ? -0.600 0.491 26.695 1.00 65.88 154 ALA A O 1
ATOM 1197 N N . VAL A 1 155 ? -1.850 -1.116 27.630 1.00 66.06 155 VAL A N 1
ATOM 1198 C CA . VAL A 1 155 ? -0.759 -2.092 27.797 1.00 66.06 155 VAL A CA 1
ATOM 1199 C C . VAL A 1 155 ? -0.472 -2.833 26.490 1.00 66.06 155 VAL A C 1
ATOM 1201 O O . VAL A 1 155 ? 0.699 -2.980 26.129 1.00 66.06 155 VAL A O 1
ATOM 1204 N N . ALA A 1 156 ? -1.509 -3.241 25.751 1.00 60.28 156 ALA A N 1
ATOM 1205 C CA . ALA A 1 156 ? -1.359 -3.840 24.425 1.00 60.28 156 ALA A CA 1
ATOM 1206 C C . ALA A 1 156 ? -0.619 -2.882 23.474 1.00 60.28 156 ALA A C 1
ATOM 1208 O O . ALA A 1 156 ? 0.418 -3.235 22.916 1.00 60.28 156 ALA A O 1
ATOM 1209 N N . HIS A 1 157 ? -1.042 -1.617 23.431 1.00 55.69 157 HIS A N 1
ATOM 1210 C CA . HIS A 1 157 ? -0.431 -0.601 22.575 1.00 55.69 157 HIS A CA 1
ATOM 1211 C C . HIS A 1 157 ? 1.035 -0.295 22.941 1.00 55.69 157 HIS A C 1
ATOM 1213 O O . HIS A 1 157 ? 1.859 -0.038 22.065 1.00 55.69 157 HIS A O 1
ATOM 1219 N N . ARG A 1 158 ? 1.402 -0.342 24.230 1.00 54.84 158 ARG A N 1
ATOM 1220 C CA . ARG A 1 158 ? 2.804 -0.186 24.671 1.00 54.84 158 ARG A CA 1
ATOM 1221 C C . ARG A 1 158 ? 3.683 -1.387 24.323 1.00 54.84 158 ARG A C 1
ATOM 1223 O O . ARG A 1 158 ? 4.896 -1.227 24.193 1.00 54.84 158 ARG A O 1
ATOM 1230 N N . SER A 1 159 ? 3.093 -2.571 24.199 1.00 52.66 159 SER A N 1
ATOM 1231 C CA . SER A 1 159 ? 3.818 -3.797 23.854 1.00 52.66 159 SER A CA 1
ATOM 1232 C C . SER A 1 159 ? 4.155 -3.852 22.361 1.00 52.66 159 SER A C 1
ATOM 1234 O O . SER A 1 159 ? 5.240 -4.315 22.012 1.00 52.66 159 SER A O 1
ATOM 1236 N N . ASP A 1 160 ? 3.286 -3.307 21.506 1.00 49.97 160 ASP A N 1
ATOM 1237 C CA . ASP A 1 160 ? 3.540 -3.175 20.065 1.00 49.97 160 ASP A CA 1
ATOM 1238 C C . ASP A 1 160 ? 4.605 -2.109 19.760 1.00 49.97 160 ASP A C 1
ATOM 1240 O O . ASP A 1 160 ? 5.513 -2.356 18.968 1.00 49.97 160 ASP A O 1
ATOM 1244 N N . VAL A 1 161 ? 4.588 -0.971 20.467 1.00 49.19 161 VAL A N 1
ATOM 1245 C CA . VAL A 1 161 ? 5.614 0.083 20.315 1.00 49.19 161 VAL A CA 1
ATOM 1246 C C . VAL A 1 161 ? 7.011 -0.427 20.694 1.00 49.19 161 VAL A C 1
ATOM 1248 O O . VAL A 1 161 ? 7.960 -0.230 19.942 1.00 49.19 161 VAL A O 1
ATOM 1251 N N . ARG A 1 162 ? 7.152 -1.165 21.806 1.00 45.94 162 ARG A N 1
ATOM 1252 C CA . ARG A 1 162 ? 8.459 -1.722 22.215 1.00 45.94 162 ARG A CA 1
ATOM 1253 C C . ARG A 1 162 ? 8.987 -2.814 21.288 1.00 45.94 162 ARG A C 1
ATOM 1255 O O . ARG A 1 162 ? 10.194 -3.028 21.250 1.00 45.94 162 ARG A O 1
ATOM 1262 N N . LYS A 1 163 ? 8.113 -3.538 20.582 1.00 45.69 163 LYS A N 1
ATOM 1263 C CA . LYS A 1 163 ? 8.546 -4.522 19.579 1.00 45.69 163 LYS A CA 1
ATOM 1264 C C . LYS A 1 163 ? 9.100 -3.848 18.326 1.00 45.69 163 LYS A C 1
ATOM 1266 O O . LYS A 1 163 ? 10.062 -4.366 17.777 1.00 45.69 163 LYS A O 1
ATOM 1271 N N . ASN A 1 164 ? 8.546 -2.702 17.933 1.00 41.00 164 ASN A N 1
ATOM 1272 C CA . ASN A 1 164 ? 9.020 -1.938 16.778 1.00 41.00 164 ASN A CA 1
ATOM 1273 C C . ASN A 1 164 ? 10.321 -1.158 17.048 1.00 41.00 164 ASN A C 1
ATOM 1275 O O . ASN A 1 164 ? 11.050 -0.874 16.109 1.00 41.00 164 ASN A O 1
ATOM 1279 N N . GLU A 1 165 ? 10.644 -0.840 18.306 1.00 41.81 165 GLU A N 1
ATOM 1280 C CA . GLU A 1 165 ? 11.912 -0.183 18.685 1.00 41.81 165 GLU A CA 1
ATOM 1281 C C . GLU A 1 165 ? 13.097 -1.160 18.858 1.00 41.81 165 GLU A C 1
ATOM 1283 O O . GLU A 1 165 ? 14.236 -0.725 19.024 1.00 41.81 165 GLU A O 1
ATOM 1288 N N . ALA A 1 166 ? 12.847 -2.475 18.856 1.00 44.94 166 ALA A N 1
ATOM 1289 C CA . ALA A 1 166 ? 13.849 -3.512 19.133 1.00 44.94 166 ALA A CA 1
ATOM 1290 C C . ALA A 1 166 ? 14.333 -4.287 17.885 1.00 44.94 166 ALA A C 1
ATOM 1292 O O . ALA A 1 166 ? 15.086 -5.254 18.026 1.00 44.94 166 ALA A O 1
ATOM 1293 N N . THR A 1 167 ? 13.908 -3.876 16.688 1.00 41.38 167 THR A N 1
ATOM 1294 C CA . THR A 1 167 ? 14.319 -4.408 15.372 1.00 41.38 167 THR A CA 1
ATOM 1295 C C . THR A 1 167 ? 14.919 -3.311 14.520 1.00 41.38 167 THR A C 1
ATOM 1297 O O . THR A 1 167 ? 15.922 -3.602 13.833 1.00 41.38 167 THR A O 1
#

Radius of gyration: 21.61 Å; Cα contacts (8 Å, |Δi|>4): 95; chains: 1; bounding box: 46×21×69 Å

Organism: NCBI:txid1817756

Mean predicted aligned error: 11.56 Å

Nearest PDB structures (foldseek):
  3zx6-assembly1_B  TM=2.202E-01  e=5.731E+00  Archaeoglobus fulgidus DSM 4304
  6yvv-assembly1_B  TM=2.069E-01  e=7.080E+00  Saccharomyces cerevisiae S288C
  3g6b-assembly1_B  TM=1.896E-01  e=7.080E+00  Thermotoga maritima
  3g67-assembly1_B  TM=1.935E-01  e=9.221E+00  Thermotoga maritima

Solvent-accessible surface area (backbone atoms only — not comparable to full-atom values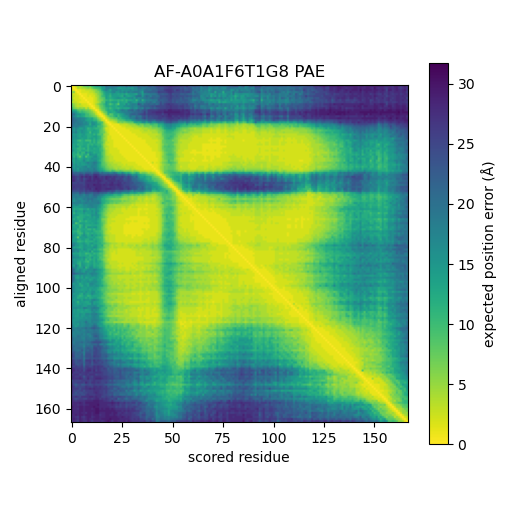): 9497 Å² total; per-residue (Å²): 133,52,71,66,53,50,55,54,53,52,73,71,46,87,63,68,71,63,70,47,54,50,54,51,52,52,52,53,52,53,22,51,51,50,50,51,58,51,49,52,54,64,72,70,47,79,88,57,90,57,94,61,84,53,45,43,47,83,78,47,96,57,56,71,66,58,48,54,49,22,45,52,52,51,54,51,23,69,74,30,75,71,44,34,53,53,53,42,73,75,39,56,76,67,55,32,54,48,66,70,31,75,63,44,58,48,48,51,57,51,47,58,62,55,53,69,33,42,40,59,54,68,58,50,51,51,51,54,49,52,50,54,52,51,48,52,53,46,30,73,78,34,72,65,50,48,60,52,51,53,49,51,47,55,50,53,55,52,53,54,52,56,55,66,75,74,113